Protein AF-A0A659UEZ6-F1 (afdb_monomer)

Foldseek 3Di:
DDDPDDDPDDDDDDDPPPVPPPPPDVLNVCVVCLVVDDPLLNLLNCLCNVDVPCVVVDDLCRSQVNSVHDSVSSD

Structure (mmCIF, N/CA/C/O backbone):
data_AF-A0A659UEZ6-F1
#
_entry.id   AF-A0A659UEZ6-F1
#
loop_
_atom_site.group_PDB
_atom_site.id
_atom_site.type_symbol
_atom_site.label_atom_id
_atom_site.label_alt_id
_atom_site.label_comp_id
_atom_site.label_asym_id
_atom_site.label_entity_id
_atom_site.label_seq_id
_atom_site.pdbx_PDB_ins_code
_atom_site.Cartn_x
_atom_site.Cartn_y
_atom_site.Cartn_z
_atom_site.occupancy
_atom_site.B_iso_or_equiv
_atom_site.auth_seq_id
_atom_site.auth_comp_id
_atom_site.auth_asym_id
_atom_site.auth_atom_id
_atom_site.pdbx_PDB_model_num
ATOM 1 N N . MET A 1 1 ? 53.907 -11.060 -52.772 1.00 43.44 1 MET A N 1
ATOM 2 C CA . MET A 1 1 ? 53.352 -10.616 -51.482 1.00 43.44 1 MET A CA 1
ATOM 3 C C . MET A 1 1 ? 51.838 -10.656 -51.609 1.00 43.44 1 MET A C 1
ATOM 5 O O . MET A 1 1 ? 51.288 -9.927 -52.419 1.00 43.44 1 MET A O 1
ATOM 9 N N . THR A 1 2 ? 51.242 -11.627 -50.920 1.00 46.75 2 THR A N 1
ATOM 10 C CA . THR A 1 2 ? 49.856 -11.752 -50.416 1.00 46.75 2 THR A CA 1
ATOM 11 C C . THR A 1 2 ? 49.332 -10.378 -49.944 1.00 46.75 2 THR A C 1
ATOM 13 O O . THR A 1 2 ? 50.142 -9.576 -49.499 1.00 46.75 2 THR A O 1
ATOM 16 N N . GLU A 1 3 ? 48.071 -9.960 -50.041 1.00 38.25 3 GLU A N 1
ATOM 17 C CA . GLU A 1 3 ? 46.788 -10.630 -49.831 1.00 38.25 3 GLU A CA 1
ATOM 18 C C . GLU A 1 3 ? 45.679 -9.727 -50.407 1.00 38.25 3 GLU A C 1
ATOM 20 O O . GLU A 1 3 ? 45.756 -8.502 -50.294 1.00 38.25 3 GLU A O 1
ATOM 25 N N . ALA A 1 4 ? 44.640 -10.316 -50.997 1.00 52.56 4 ALA A N 1
ATOM 26 C CA . ALA A 1 4 ? 43.368 -9.636 -51.195 1.00 52.56 4 ALA A CA 1
ATOM 27 C C . ALA A 1 4 ? 42.642 -9.608 -49.843 1.00 52.56 4 ALA A C 1
ATOM 29 O O . ALA A 1 4 ? 42.149 -10.640 -49.396 1.00 52.56 4 ALA A O 1
ATOM 30 N N . ALA A 1 5 ? 42.597 -8.451 -49.183 1.00 47.34 5 ALA A N 1
ATOM 31 C CA . ALA A 1 5 ? 41.793 -8.274 -47.981 1.00 47.34 5 ALA A CA 1
ATOM 32 C C . ALA A 1 5 ? 40.395 -7.785 -48.372 1.00 47.34 5 ALA A C 1
ATOM 34 O O . ALA A 1 5 ? 40.208 -6.681 -48.886 1.00 47.34 5 ALA A O 1
ATOM 35 N N . SER A 1 6 ? 39.445 -8.685 -48.149 1.00 44.38 6 SER A N 1
ATOM 36 C CA . SER A 1 6 ? 38.004 -8.561 -48.287 1.00 44.38 6 SER A CA 1
ATOM 37 C C . SER A 1 6 ? 37.433 -7.213 -47.857 1.00 44.38 6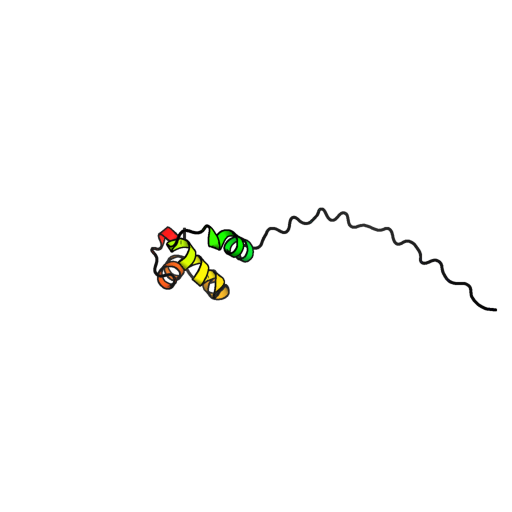 SER A C 1
ATOM 39 O O . SER A 1 6 ? 37.665 -6.728 -46.753 1.00 44.38 6 SER A O 1
ATOM 41 N N . HIS A 1 7 ? 36.571 -6.685 -48.718 1.00 51.75 7 HIS A N 1
ATOM 42 C CA . HIS A 1 7 ? 35.513 -5.760 -48.341 1.00 51.75 7 HIS A CA 1
ATOM 43 C C . HIS A 1 7 ? 34.501 -6.529 -47.472 1.00 51.75 7 HIS A C 1
ATOM 45 O O . HIS A 1 7 ? 33.949 -7.519 -47.963 1.00 51.75 7 HIS A O 1
ATOM 51 N N . PRO A 1 8 ? 34.221 -6.143 -46.217 1.00 49.50 8 PRO A N 1
ATOM 52 C CA . PRO A 1 8 ? 33.014 -6.616 -45.570 1.00 49.50 8 PRO A CA 1
ATOM 53 C C . PRO A 1 8 ? 31.824 -5.881 -46.192 1.00 49.50 8 PRO A C 1
ATOM 55 O O . PRO A 1 8 ? 31.685 -4.662 -46.111 1.00 49.50 8 PRO A O 1
ATOM 58 N N . ILE A 1 9 ? 31.031 -6.687 -46.885 1.00 54.22 9 ILE A N 1
ATOM 59 C CA . ILE A 1 9 ? 29.668 -6.447 -47.338 1.00 54.22 9 ILE A CA 1
ATOM 60 C C . ILE A 1 9 ? 28.829 -5.676 -46.312 1.00 54.22 9 ILE A C 1
ATOM 62 O O . ILE A 1 9 ? 28.839 -5.957 -45.116 1.00 54.22 9 ILE A O 1
ATOM 66 N N . VAL A 1 10 ? 28.088 -4.708 -46.837 1.00 55.47 10 VAL A N 1
ATOM 67 C CA . VAL A 1 10 ? 26.937 -4.091 -46.189 1.00 55.47 10 VAL A CA 1
ATOM 68 C C . VAL A 1 10 ? 25.883 -5.160 -45.901 1.00 55.47 10 VAL A C 1
ATOM 70 O O . VAL A 1 10 ? 25.523 -5.919 -46.796 1.00 55.47 10 VAL A O 1
ATOM 73 N N . ASP A 1 11 ? 25.382 -5.187 -44.670 1.00 49.69 11 ASP A N 1
ATOM 74 C CA . ASP A 1 11 ? 24.084 -5.776 -44.347 1.00 49.69 11 ASP A CA 1
ATOM 75 C C . ASP A 1 11 ? 23.214 -4.627 -43.823 1.00 49.69 11 ASP A C 1
ATOM 77 O O . ASP A 1 11 ? 23.210 -4.273 -42.643 1.00 49.69 11 ASP A O 1
ATOM 81 N N . GLU A 1 12 ? 22.596 -3.929 -44.773 1.00 62.47 12 GLU A N 1
ATOM 82 C CA . GLU A 1 12 ? 21.426 -3.094 -44.532 1.00 62.47 12 GLU A CA 1
ATOM 83 C C . GLU A 1 12 ? 20.213 -4.021 -44.573 1.00 62.47 12 GLU A C 1
ATOM 85 O O . GLU A 1 12 ? 19.751 -4.289 -45.672 1.00 62.47 12 GLU A O 1
ATOM 90 N N . GLU A 1 13 ? 19.690 -4.475 -43.427 1.00 48.25 13 GLU A N 1
ATOM 91 C CA . GLU A 1 13 ? 18.268 -4.831 -43.276 1.00 48.25 13 GLU A CA 1
ATOM 92 C C . GLU A 1 13 ? 17.781 -4.648 -41.822 1.00 48.25 13 GLU A C 1
ATOM 94 O O . GLU A 1 13 ? 18.004 -5.463 -40.932 1.00 48.25 13 GLU A O 1
ATOM 99 N N . GLY A 1 14 ? 17.049 -3.549 -41.608 1.00 48.31 14 GLY A N 1
ATOM 100 C CA . GLY A 1 14 ? 15.767 -3.568 -40.900 1.00 48.31 14 GLY A CA 1
ATOM 101 C C . GLY A 1 14 ? 15.750 -3.792 -39.386 1.00 48.31 14 GLY A C 1
ATOM 102 O O . GLY A 1 14 ? 15.500 -4.894 -38.915 1.00 48.31 14 GLY A O 1
ATOM 103 N N . ALA A 1 15 ? 15.752 -2.699 -38.620 1.00 48.12 15 ALA A N 1
ATOM 104 C CA . ALA A 1 15 ? 14.904 -2.617 -37.430 1.00 48.12 15 ALA A CA 1
ATOM 105 C C . ALA A 1 15 ? 14.599 -1.156 -37.093 1.00 48.12 15 ALA A C 1
ATOM 107 O O . ALA A 1 15 ? 15.260 -0.528 -36.267 1.00 48.12 15 ALA A O 1
ATOM 108 N N . GLY A 1 16 ? 13.542 -0.626 -37.711 1.00 47.72 16 GLY A N 1
ATOM 109 C CA . GLY A 1 16 ? 12.774 0.479 -37.149 1.00 47.72 16 GLY A CA 1
ATOM 110 C C . GLY A 1 16 ? 12.121 0.044 -35.838 1.00 47.72 16 GLY A C 1
ATOM 111 O O . GLY A 1 16 ? 10.914 -0.159 -35.773 1.00 47.72 16 GLY A O 1
ATOM 112 N N . GLY A 1 17 ? 12.921 -0.140 -34.793 1.00 48.28 17 GLY A N 1
ATOM 113 C CA . GLY A 1 17 ? 12.411 -0.168 -33.440 1.00 48.28 17 GLY A CA 1
ATOM 114 C C . GLY A 1 17 ? 12.120 1.270 -33.060 1.00 48.28 17 GLY A C 1
ATOM 115 O O . GLY A 1 17 ? 13.035 1.984 -32.652 1.00 48.28 17 GLY A O 1
ATOM 116 N N . GLU A 1 18 ? 10.861 1.704 -33.171 1.00 59.62 18 GLU A N 1
ATOM 117 C CA . GLU A 1 18 ? 10.348 2.734 -32.261 1.00 59.62 18 GLU A CA 1
ATOM 118 C C . GLU A 1 18 ? 10.976 2.454 -30.891 1.00 59.62 18 GLU A C 1
ATOM 120 O O . GLU A 1 18 ? 10.955 1.282 -30.492 1.00 59.62 18 GLU A O 1
ATOM 125 N N . PRO A 1 19 ? 11.603 3.435 -30.205 1.00 59.41 19 PRO A N 1
ATOM 126 C CA . PRO A 1 19 ? 12.154 3.184 -28.886 1.00 59.41 19 PRO A CA 1
ATOM 127 C C . PRO A 1 19 ? 10.998 2.608 -28.097 1.00 59.41 19 PRO A C 1
ATOM 129 O O . PRO A 1 19 ? 10.031 3.326 -27.839 1.00 59.41 19 PRO A O 1
ATOM 132 N N . VAL A 1 20 ? 11.048 1.293 -27.841 1.00 63.16 20 VAL A N 1
ATOM 133 C CA . VAL A 1 20 ? 9.992 0.587 -27.134 1.00 63.16 20 VAL A CA 1
ATOM 134 C C . VAL A 1 20 ? 9.881 1.405 -25.876 1.00 63.16 20 VAL A C 1
ATOM 136 O O . VAL A 1 20 ? 10.849 1.447 -25.112 1.00 63.16 20 VAL A O 1
ATOM 139 N N . ARG A 1 21 ? 8.797 2.180 -25.734 1.00 63.25 21 ARG A N 1
ATOM 140 C CA . ARG A 1 21 ? 8.565 2.954 -24.524 1.00 63.25 21 ARG A CA 1
ATOM 141 C C . ARG A 1 21 ? 8.513 1.872 -23.473 1.00 63.25 21 ARG A C 1
ATOM 143 O O . ARG A 1 21 ? 7.515 1.160 -23.399 1.00 63.25 21 ARG 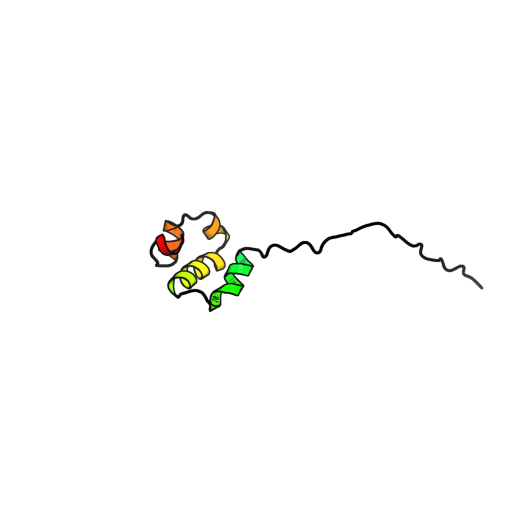A O 1
ATOM 150 N N . ARG A 1 22 ? 9.638 1.639 -22.789 1.00 66.38 22 ARG A N 1
ATOM 151 C CA . ARG A 1 22 ? 9.735 0.630 -21.750 1.00 66.38 22 ARG A CA 1
ATOM 152 C C . ARG A 1 22 ? 8.723 1.114 -20.749 1.00 66.38 22 ARG A C 1
ATOM 154 O O . ARG A 1 22 ? 8.954 2.136 -20.110 1.00 66.38 22 ARG A O 1
ATOM 161 N N . ILE A 1 23 ? 7.569 0.459 -20.730 1.00 73.75 23 ILE A N 1
ATOM 162 C CA . ILE A 1 23 ? 6.567 0.718 -19.719 1.00 73.75 23 ILE A CA 1
ATOM 163 C C . ILE A 1 23 ? 7.321 0.440 -18.421 1.00 73.75 23 ILE A C 1
ATOM 165 O O . ILE A 1 23 ? 7.811 -0.684 -18.262 1.00 73.75 23 ILE A O 1
ATOM 169 N N . PRO A 1 24 ? 7.551 1.463 -17.583 1.00 74.44 24 PRO A N 1
ATOM 170 C CA . PRO A 1 24 ? 8.309 1.266 -16.366 1.00 74.44 24 PRO A CA 1
ATOM 171 C C . PRO A 1 24 ? 7.580 0.209 -15.546 1.00 74.44 24 PRO A C 1
ATOM 173 O O . PRO A 1 24 ? 6.355 0.255 -15.400 1.00 74.44 24 PRO A O 1
ATOM 176 N N . ASP A 1 25 ? 8.323 -0.800 -15.097 1.00 88.12 25 ASP A N 1
ATOM 177 C CA . ASP A 1 25 ? 7.732 -1.862 -14.304 1.00 88.12 25 ASP A CA 1
ATOM 178 C C . ASP A 1 25 ? 7.205 -1.279 -12.988 1.00 88.12 25 ASP A C 1
ATOM 180 O O . ASP A 1 25 ? 7.738 -0.303 -12.452 1.00 88.12 25 ASP A O 1
ATOM 184 N N . ILE A 1 26 ? 6.131 -1.871 -12.471 1.00 90.25 26 ILE A N 1
ATOM 185 C CA . ILE A 1 26 ? 5.436 -1.340 -11.296 1.00 90.25 26 ILE A CA 1
ATOM 186 C C . ILE A 1 26 ? 6.352 -1.244 -10.069 1.00 90.25 26 ILE A C 1
ATOM 188 O O . ILE A 1 26 ? 6.190 -0.347 -9.250 1.00 90.25 26 ILE A O 1
ATOM 192 N N . ILE A 1 27 ? 7.352 -2.122 -9.957 1.00 94.19 27 ILE A N 1
ATOM 193 C CA . ILE A 1 27 ? 8.293 -2.106 -8.837 1.00 94.19 27 ILE A CA 1
ATOM 194 C C . ILE A 1 27 ? 9.228 -0.901 -8.947 1.00 94.19 27 ILE A C 1
ATOM 196 O O . ILE A 1 27 ? 9.460 -0.225 -7.945 1.00 94.19 27 ILE A O 1
ATOM 200 N N . SER A 1 28 ? 9.724 -0.595 -10.146 1.00 92.88 28 SER A N 1
ATOM 201 C CA . SER A 1 28 ? 10.491 0.624 -10.409 1.00 92.88 28 SER A CA 1
ATOM 202 C C . SER A 1 28 ? 9.662 1.877 -10.124 1.00 92.88 28 SER A C 1
ATOM 204 O O . SER A 1 28 ? 10.128 2.750 -9.401 1.00 92.88 28 SER A O 1
ATOM 206 N N . LEU A 1 29 ? 8.395 1.925 -10.555 1.00 93.75 29 LEU A N 1
ATOM 207 C CA . LEU A 1 29 ? 7.501 3.056 -10.260 1.00 93.75 29 LEU A CA 1
ATOM 208 C C . LEU A 1 29 ? 7.277 3.274 -8.757 1.00 93.75 29 LEU A C 1
ATOM 210 O O . LEU A 1 29 ? 7.281 4.414 -8.286 1.00 93.75 29 LEU A O 1
ATOM 214 N N . VAL A 1 30 ? 7.092 2.192 -7.995 1.00 94.69 30 VAL A N 1
ATOM 215 C CA . VAL A 1 30 ? 6.934 2.266 -6.535 1.00 94.69 30 VAL A CA 1
ATOM 216 C C . VAL A 1 30 ? 8.224 2.753 -5.872 1.00 94.69 30 VAL A C 1
ATOM 218 O O . VAL A 1 30 ? 8.153 3.577 -4.964 1.00 94.69 30 VAL A O 1
ATOM 221 N N . LYS A 1 31 ? 9.398 2.301 -6.335 1.00 95.12 31 LYS A N 1
ATOM 222 C CA . LYS A 1 31 ? 10.700 2.762 -5.821 1.00 95.12 31 LYS A CA 1
ATOM 223 C C . LYS A 1 31 ? 10.943 4.241 -6.109 1.00 95.12 31 LYS A C 1
ATOM 225 O O . LYS A 1 31 ? 11.337 4.964 -5.200 1.00 95.12 31 LYS A O 1
ATOM 230 N N . ASP A 1 32 ? 10.664 4.685 -7.331 1.00 95.31 32 ASP A N 1
ATOM 231 C CA . ASP A 1 32 ? 10.855 6.077 -7.748 1.00 95.31 32 ASP A CA 1
ATOM 232 C C . ASP A 1 32 ? 9.927 7.027 -6.978 1.00 95.31 32 ASP A C 1
ATOM 234 O O . ASP A 1 32 ? 10.325 8.126 -6.597 1.00 95.31 32 ASP A O 1
ATOM 238 N N . SER A 1 33 ? 8.702 6.580 -6.685 1.00 94.62 33 SER A N 1
ATOM 239 C CA . SER A 1 33 ? 7.707 7.373 -5.953 1.00 94.62 33 SER A CA 1
ATOM 240 C C . SER A 1 33 ? 7.857 7.292 -4.430 1.00 94.62 33 SER A C 1
ATOM 242 O O . SER A 1 33 ? 7.196 8.040 -3.714 1.00 94.62 33 SER A O 1
ATOM 244 N N . TYR A 1 34 ? 8.700 6.393 -3.908 1.00 96.44 34 TYR A N 1
ATOM 245 C CA . TYR A 1 34 ? 8.717 6.015 -2.490 1.00 96.44 34 TYR A CA 1
ATOM 246 C C . TYR A 1 34 ? 8.928 7.204 -1.538 1.00 96.44 34 TYR A C 1
ATOM 248 O O . TYR A 1 34 ? 8.306 7.276 -0.475 1.00 96.44 34 TYR A O 1
ATOM 256 N N . ALA A 1 35 ? 9.780 8.159 -1.921 1.00 96.19 35 ALA A N 1
ATOM 257 C CA . ALA A 1 35 ? 10.058 9.352 -1.121 1.00 96.19 35 ALA A CA 1
ATOM 258 C C . ALA A 1 35 ? 8.821 10.256 -0.951 1.00 96.19 35 ALA A C 1
ATOM 260 O O . ALA A 1 35 ? 8.636 10.850 0.114 1.00 96.19 35 ALA A O 1
ATOM 261 N N . GLU A 1 36 ? 7.951 10.284 -1.960 1.00 96.88 36 GLU A N 1
ATOM 262 C CA . GLU A 1 36 ? 6.754 11.129 -2.031 1.00 96.88 36 GLU A CA 1
ATOM 263 C C . GLU A 1 36 ? 5.520 10.473 -1.387 1.00 96.88 36 GLU A C 1
ATOM 265 O O . GLU A 1 36 ? 4.509 11.134 -1.146 1.00 96.88 36 GLU A O 1
ATOM 270 N N . LEU A 1 37 ? 5.591 9.175 -1.074 1.00 96.00 37 LEU A N 1
ATOM 271 C CA . LEU A 1 37 ? 4.497 8.442 -0.439 1.00 96.00 37 LEU A CA 1
ATOM 272 C C . LEU A 1 37 ? 4.236 8.939 0.990 1.00 96.00 37 LEU A C 1
ATOM 274 O O . LEU A 1 37 ? 5.153 9.192 1.785 1.00 96.00 37 LEU A O 1
ATOM 278 N N . ARG A 1 38 ? 2.956 8.990 1.370 1.00 96.44 38 ARG A N 1
ATOM 279 C CA . ARG A 1 38 ? 2.537 9.271 2.748 1.00 96.44 38 ARG A CA 1
ATOM 280 C C . ARG A 1 38 ? 3.043 8.166 3.682 1.00 96.44 38 ARG A C 1
ATOM 282 O O . ARG A 1 38 ? 3.231 7.028 3.254 1.00 96.44 38 ARG 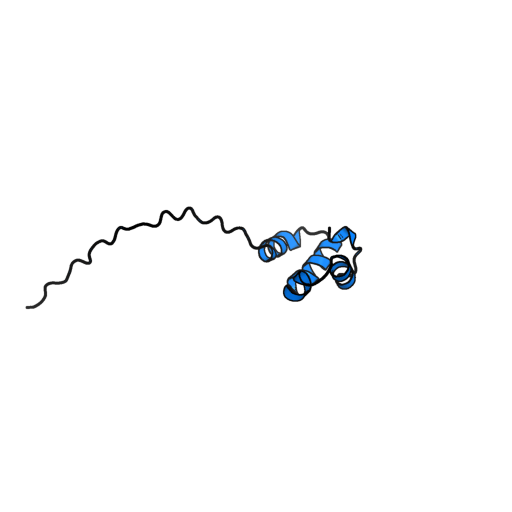A O 1
ATOM 289 N N . PRO A 1 39 ? 3.191 8.428 4.994 1.00 96.75 39 PRO A N 1
ATOM 290 C CA . PRO A 1 39 ? 3.716 7.432 5.929 1.00 96.75 39 PRO A CA 1
ATOM 291 C C . PRO A 1 39 ? 2.980 6.085 5.912 1.00 96.75 39 PRO A C 1
ATOM 293 O O . PRO A 1 39 ? 3.615 5.048 6.068 1.00 96.75 39 PRO A O 1
ATOM 296 N N . ALA A 1 40 ? 1.658 6.089 5.719 1.00 96.56 40 ALA A N 1
ATOM 297 C CA . ALA A 1 40 ? 0.867 4.863 5.644 1.00 96.56 40 ALA A CA 1
ATOM 298 C C . ALA A 1 40 ? 1.080 4.105 4.320 1.00 96.56 40 ALA A C 1
ATOM 300 O O . ALA A 1 40 ? 1.179 2.884 4.328 1.00 96.56 40 ALA A O 1
ATOM 301 N N . GLU A 1 41 ? 1.219 4.822 3.204 1.00 96.56 41 GLU A N 1
ATOM 302 C CA . GLU A 1 41 ? 1.503 4.239 1.886 1.00 96.56 41 GLU A CA 1
ATOM 303 C C . GLU A 1 41 ? 2.916 3.658 1.832 1.00 96.56 41 GLU A C 1
ATOM 305 O O . GLU A 1 41 ? 3.103 2.567 1.304 1.00 96.56 41 GLU A O 1
ATOM 310 N N . ARG A 1 42 ? 3.899 4.324 2.457 1.00 97.62 42 ARG A N 1
ATOM 311 C CA . ARG A 1 42 ? 5.269 3.797 2.568 1.00 97.62 42 ARG A CA 1
ATOM 312 C C . ARG A 1 42 ? 5.316 2.442 3.255 1.00 97.62 42 ARG A C 1
ATOM 314 O O . ARG A 1 42 ? 6.003 1.561 2.765 1.00 97.62 42 ARG A O 1
ATOM 321 N N . ARG A 1 43 ? 4.531 2.236 4.318 1.00 97.81 43 ARG A N 1
ATOM 322 C CA . ARG A 1 43 ? 4.460 0.927 4.991 1.00 97.81 43 ARG A CA 1
ATOM 323 C C . ARG A 1 43 ? 3.924 -0.171 4.077 1.00 97.81 43 ARG A C 1
ATOM 325 O O . ARG A 1 43 ? 4.379 -1.306 4.158 1.00 97.81 43 ARG A O 1
ATOM 332 N N . VAL A 1 44 ? 2.961 0.150 3.214 1.00 97.38 44 VAL A N 1
ATOM 333 C CA . VAL A 1 44 ? 2.465 -0.800 2.207 1.00 97.38 44 VAL A CA 1
ATOM 334 C C . VAL A 1 44 ? 3.547 -1.056 1.157 1.00 97.38 44 VAL A C 1
ATOM 336 O O . VAL A 1 44 ? 3.821 -2.210 0.836 1.00 97.38 44 VAL A O 1
ATOM 339 N N . ALA A 1 45 ? 4.213 -0.001 0.678 1.00 97.19 45 ALA A N 1
ATOM 340 C CA . ALA A 1 45 ? 5.316 -0.115 -0.269 1.00 97.19 45 ALA A CA 1
ATOM 341 C C . ALA A 1 45 ? 6.477 -0.955 0.287 1.00 97.19 45 ALA A C 1
ATOM 343 O O . ALA A 1 45 ? 6.996 -1.794 -0.438 1.00 97.19 45 ALA A O 1
ATOM 344 N N . ASP A 1 46 ? 6.831 -0.814 1.5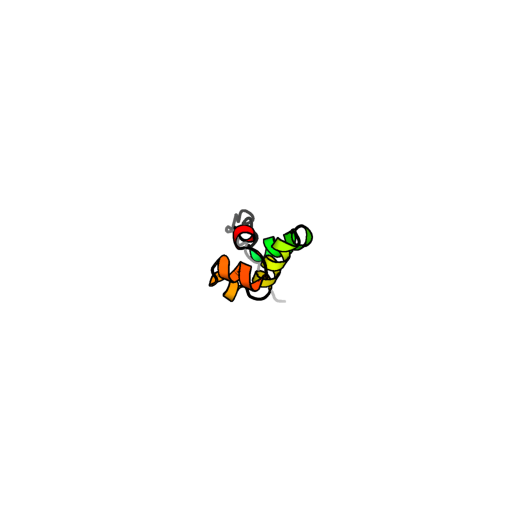66 1.00 97.94 46 ASP A N 1
ATOM 345 C CA . ASP A 1 46 ? 7.855 -1.631 2.229 1.00 97.94 46 ASP A CA 1
ATOM 346 C C . ASP A 1 46 ? 7.526 -3.121 2.132 1.00 97.94 46 ASP A C 1
ATOM 348 O O . ASP A 1 46 ? 8.354 -3.908 1.682 1.00 97.94 46 ASP A O 1
ATOM 352 N N . VAL A 1 47 ? 6.288 -3.505 2.462 1.00 97.56 47 VAL A N 1
ATOM 353 C CA . VAL A 1 47 ? 5.832 -4.902 2.378 1.00 97.56 47 VAL A CA 1
ATOM 354 C C . VAL A 1 47 ? 5.913 -5.437 0.947 1.00 97.56 47 VAL A C 1
ATOM 356 O O . VAL A 1 47 ? 6.329 -6.579 0.737 1.00 97.56 47 VAL A O 1
ATOM 359 N N . VAL A 1 48 ? 5.527 -4.624 -0.041 1.00 96.69 48 VAL A N 1
ATOM 360 C CA . VAL A 1 48 ? 5.575 -5.001 -1.461 1.00 96.69 48 VAL A CA 1
ATOM 361 C C . VAL A 1 48 ? 7.019 -5.159 -1.940 1.00 96.69 48 VAL A C 1
ATOM 363 O O . VAL A 1 48 ? 7.342 -6.143 -2.606 1.00 96.69 48 VAL A O 1
ATOM 366 N N . LEU A 1 49 ? 7.893 -4.211 -1.599 1.00 96.44 49 LEU A N 1
ATOM 367 C CA . LEU A 1 49 ? 9.288 -4.188 -2.036 1.00 96.44 49 LEU A CA 1
ATOM 368 C C . LEU A 1 49 ? 10.146 -5.246 -1.327 1.00 96.44 49 LEU A C 1
ATOM 370 O O . LEU A 1 49 ? 11.077 -5.770 -1.938 1.00 96.44 49 LEU A O 1
ATOM 374 N N . GLU A 1 50 ? 9.828 -5.588 -0.077 1.00 97.56 50 GLU A N 1
ATOM 375 C CA . GLU A 1 50 ? 10.504 -6.641 0.687 1.00 97.56 50 GLU A CA 1
ATOM 376 C C . GLU A 1 50 ? 10.184 -8.037 0.133 1.00 97.56 50 GLU A C 1
ATOM 378 O O . GLU A 1 50 ? 11.065 -8.895 0.053 1.00 97.56 50 GLU A O 1
ATOM 383 N N . ASN A 1 51 ? 8.931 -8.286 -0.272 1.00 96.88 51 ASN A N 1
ATOM 384 C CA . ASN A 1 51 ? 8.522 -9.581 -0.812 1.00 96.88 51 ASN A CA 1
ATOM 385 C C . ASN A 1 51 ? 7.437 -9.457 -1.889 1.00 96.88 51 ASN A C 1
ATOM 387 O O . ASN A 1 51 ? 6.244 -9.653 -1.642 1.00 96.88 51 ASN A O 1
ATOM 391 N N . VAL A 1 52 ? 7.888 -9.234 -3.124 1.00 95.69 52 VAL A N 1
ATOM 392 C CA . VAL A 1 52 ? 7.013 -9.096 -4.297 1.00 95.69 52 VAL A CA 1
ATOM 393 C C . VAL A 1 52 ? 6.161 -10.347 -4.528 1.00 95.69 52 VAL A C 1
ATOM 395 O O . VAL A 1 52 ? 4.983 -10.230 -4.850 1.00 95.69 52 VAL A O 1
ATOM 398 N N . LYS A 1 53 ? 6.719 -11.552 -4.333 1.00 95.88 53 LYS A N 1
ATOM 399 C CA . LYS A 1 53 ? 5.970 -12.802 -4.540 1.00 95.88 53 LYS A CA 1
ATOM 400 C C . LYS A 1 53 ? 4.776 -12.893 -3.591 1.00 95.88 53 LYS A C 1
ATOM 402 O O . LYS A 1 53 ? 3.672 -13.180 -4.032 1.00 95.88 53 LYS A O 1
ATOM 407 N N . TYR A 1 54 ? 4.994 -12.609 -2.308 1.00 96.19 54 TYR A N 1
ATOM 408 C CA . TYR A 1 54 ? 3.911 -12.533 -1.333 1.00 96.19 54 TYR A CA 1
ATOM 409 C C . TYR A 1 54 ? 2.884 -11.470 -1.726 1.00 96.19 54 TYR A C 1
ATOM 411 O O . TYR A 1 54 ? 1.693 -11.746 -1.684 1.00 96.19 54 TYR A O 1
ATOM 419 N N . ALA A 1 55 ? 3.333 -10.277 -2.119 1.00 95.81 55 ALA A N 1
ATOM 420 C CA . ALA A 1 55 ? 2.435 -9.174 -2.433 1.00 95.81 55 ALA A CA 1
ATOM 421 C C . ALA A 1 55 ? 1.500 -9.459 -3.617 1.00 95.81 55 ALA A C 1
ATOM 423 O O . 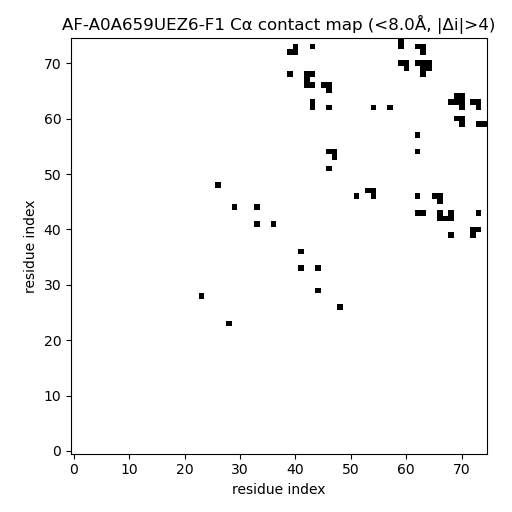ALA A 1 55 ? 0.369 -8.987 -3.614 1.00 95.81 55 ALA A O 1
ATOM 424 N N . VAL A 1 56 ? 1.953 -10.252 -4.593 1.00 95.69 56 VAL A N 1
ATOM 425 C CA . VAL A 1 56 ? 1.138 -10.692 -5.738 1.00 95.69 56 VAL A CA 1
ATOM 426 C C . VAL A 1 56 ? 0.081 -11.723 -5.331 1.00 95.69 56 VAL A C 1
ATOM 428 O O . VAL A 1 56 ? -1.021 -11.708 -5.871 1.00 95.69 56 VAL A O 1
ATOM 431 N N . ASP A 1 57 ? 0.407 -12.609 -4.389 1.00 97.25 57 ASP A N 1
ATOM 432 C CA . ASP A 1 57 ? -0.490 -13.680 -3.938 1.00 97.25 57 ASP A CA 1
ATOM 433 C C . ASP A 1 57 ? -1.428 -13.227 -2.786 1.00 97.25 57 ASP A C 1
ATOM 435 O O . ASP A 1 57 ? -2.397 -13.914 -2.454 1.00 97.25 57 ASP A O 1
ATOM 439 N N . ALA A 1 58 ? -1.147 -12.084 -2.148 1.00 96.94 58 ALA A N 1
ATOM 440 C CA . ALA A 1 58 ? -1.870 -11.571 -0.985 1.00 96.94 58 ALA A CA 1
ATOM 441 C C . ALA A 1 58 ? -3.112 -10.742 -1.356 1.00 96.94 58 ALA A C 1
ATOM 443 O O . ALA A 1 58 ? -3.141 -10.021 -2.349 1.00 96.94 58 ALA A O 1
ATOM 444 N N . SER A 1 59 ? -4.135 -10.778 -0.498 1.00 97.12 59 SER A N 1
ATOM 445 C CA . SER A 1 59 ? -5.272 -9.854 -0.585 1.00 97.12 59 SER A CA 1
ATOM 446 C C . SER A 1 59 ? -4.924 -8.464 -0.034 1.00 97.12 59 SER A C 1
ATOM 448 O O . SER A 1 59 ? -4.005 -8.322 0.778 1.00 97.12 59 SER A O 1
ATOM 450 N N . ASN A 1 60 ? -5.713 -7.443 -0.388 1.00 95.75 60 ASN A N 1
ATOM 451 C CA . ASN A 1 60 ? -5.547 -6.084 0.149 1.00 95.75 60 ASN A CA 1
ATOM 452 C C . ASN A 1 60 ? -5.616 -6.057 1.685 1.00 95.75 60 ASN A C 1
ATOM 454 O O . ASN A 1 60 ? -4.771 -5.431 2.324 1.00 95.75 60 ASN A O 1
ATOM 458 N N . ALA A 1 61 ? -6.548 -6.803 2.288 1.00 96.94 61 ALA A N 1
ATOM 459 C CA . ALA A 1 61 ? -6.616 -6.986 3.737 1.00 96.94 61 ALA A CA 1
ATOM 460 C C . ALA A 1 61 ? -5.319 -7.571 4.329 1.00 96.94 61 ALA A C 1
ATOM 462 O O . ALA A 1 61 ? -4.840 -7.101 5.361 1.00 96.94 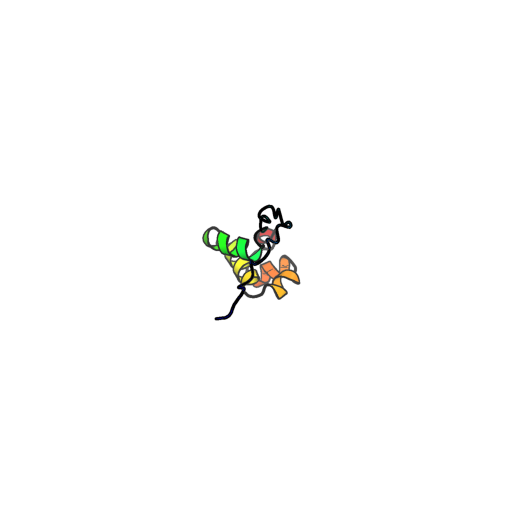61 ALA A O 1
ATOM 463 N N . ALA A 1 62 ? -4.725 -8.579 3.679 1.00 97.56 62 ALA A N 1
ATOM 464 C CA . ALA A 1 62 ? -3.493 -9.217 4.145 1.00 97.56 62 ALA A CA 1
ATOM 465 C C . ALA A 1 62 ? -2.264 -8.302 3.992 1.00 97.56 62 ALA A C 1
ATOM 467 O O . ALA A 1 62 ? -1.393 -8.278 4.866 1.00 97.56 62 ALA A O 1
ATOM 468 N N . LEU A 1 63 ? -2.198 -7.514 2.915 1.00 97.19 63 LEU A N 1
ATOM 469 C CA . LEU A 1 63 ? -1.188 -6.467 2.737 1.00 97.19 63 LEU A CA 1
ATOM 470 C C . LEU A 1 63 ? -1.3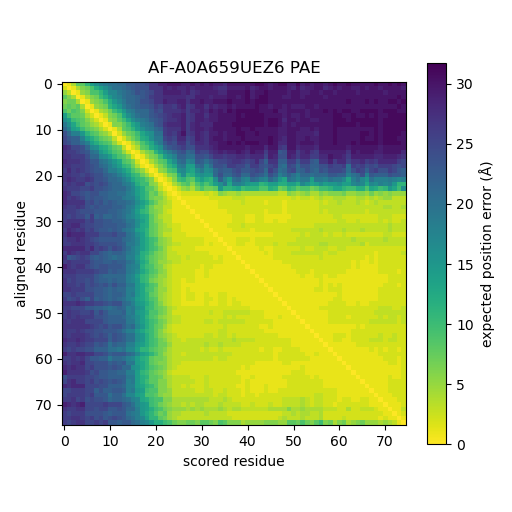13 -5.391 3.819 1.00 97.19 63 LEU A C 1
ATOM 472 O O . LEU A 1 63 ? -0.324 -5.061 4.472 1.00 97.19 63 LEU A O 1
ATOM 476 N N . ALA A 1 64 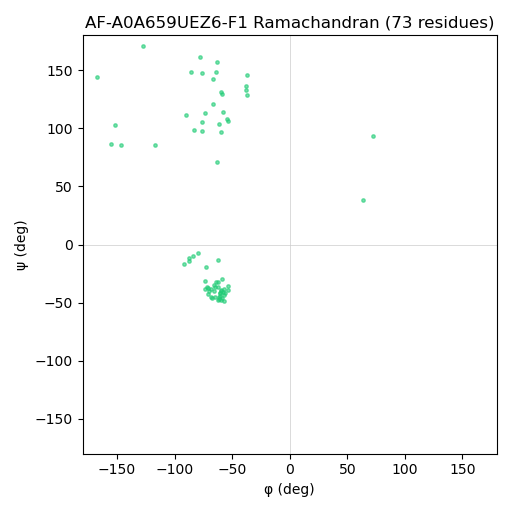? -2.530 -4.903 4.059 1.00 97.62 64 ALA A N 1
ATOM 477 C CA . ALA A 1 64 ? -2.809 -3.884 5.063 1.00 97.62 64 ALA A CA 1
ATOM 478 C C . ALA A 1 64 ? -2.458 -4.358 6.479 1.00 97.62 64 ALA A C 1
ATOM 480 O O . ALA A 1 64 ? -1.785 -3.642 7.222 1.00 97.62 64 ALA A O 1
ATOM 481 N N . GLN A 1 65 ? -2.839 -5.591 6.828 1.00 97.62 65 GLN A N 1
ATOM 482 C CA . GLN A 1 65 ? -2.500 -6.196 8.115 1.00 97.62 65 GLN A CA 1
ATOM 483 C C . GLN A 1 65 ? -0.984 -6.283 8.306 1.00 97.62 65 GLN A C 1
ATOM 485 O O . GLN A 1 65 ? -0.477 -5.877 9.351 1.00 97.62 65 GLN A O 1
ATOM 490 N N . ARG A 1 66 ? -0.251 -6.768 7.297 1.00 97.19 66 ARG A N 1
ATOM 491 C CA . ARG A 1 66 ? 1.211 -6.888 7.366 1.00 97.19 66 ARG A CA 1
ATOM 492 C C . ARG A 1 66 ? 1.908 -5.527 7.439 1.00 97.19 66 ARG A C 1
ATOM 494 O O . ARG A 1 66 ? 2.903 -5.399 8.141 1.00 97.19 66 ARG A O 1
ATOM 501 N N . ALA A 1 67 ? 1.364 -4.518 6.765 1.00 97.31 67 ALA A N 1
ATOM 502 C CA . ALA A 1 67 ? 1.853 -3.141 6.803 1.00 97.31 67 ALA A CA 1
ATOM 503 C C . ALA A 1 67 ? 1.409 -2.362 8.061 1.00 97.31 67 ALA A C 1
ATOM 505 O O . ALA A 1 67 ? 1.852 -1.232 8.279 1.00 97.31 67 ALA A O 1
ATOM 506 N N . GLY A 1 68 ? 0.527 -2.926 8.896 1.00 97.44 68 GLY A N 1
ATOM 507 C CA . GLY A 1 68 ? -0.017 -2.247 10.074 1.00 97.44 68 GLY A CA 1
ATOM 508 C C . GLY A 1 68 ? -0.852 -1.009 9.726 1.00 97.44 68 GLY A C 1
ATOM 509 O O . GLY A 1 68 ? -0.756 0.016 10.408 1.00 97.44 68 GLY A O 1
ATOM 510 N N . VAL A 1 69 ? -1.630 -1.078 8.642 1.00 97.56 69 VAL A N 1
ATOM 511 C CA . VAL A 1 69 ? -2.531 -0.013 8.172 1.00 97.56 69 VAL A CA 1
ATOM 512 C C . VAL A 1 69 ? -3.949 -0.545 7.964 1.00 97.56 69 VAL A C 1
ATOM 514 O O . VAL A 1 69 ? -4.200 -1.747 8.025 1.00 97.56 69 VAL A O 1
ATOM 517 N N . SER A 1 70 ? -4.899 0.358 7.726 1.00 95.75 70 SER A N 1
ATOM 518 C CA . SER A 1 70 ? -6.263 -0.006 7.345 1.00 95.75 70 SER A CA 1
ATOM 519 C C . SER A 1 70 ? -6.340 -0.449 5.884 1.00 95.75 70 SER A C 1
ATOM 521 O O . SER A 1 70 ? -5.648 0.106 5.036 1.00 95.75 70 SER A O 1
ATOM 523 N N . GLU A 1 71 ? -7.239 -1.379 5.573 1.00 94.56 71 GLU A N 1
ATOM 524 C CA . GLU A 1 71 ? -7.446 -1.886 4.209 1.00 94.56 71 GLU A CA 1
ATOM 525 C C . GLU A 1 71 ? -7.715 -0.801 3.139 1.00 94.56 71 GLU A C 1
ATOM 527 O O . GLU A 1 71 ? -7.113 -0.897 2.070 1.00 94.56 71 GLU A O 1
ATOM 532 N N . PRO A 1 72 ? -8.481 0.283 3.404 1.00 94.00 72 PRO A N 1
ATOM 533 C CA . PRO A 1 72 ? -8.674 1.373 2.437 1.00 94.00 72 PRO A CA 1
ATOM 534 C C . PRO A 1 72 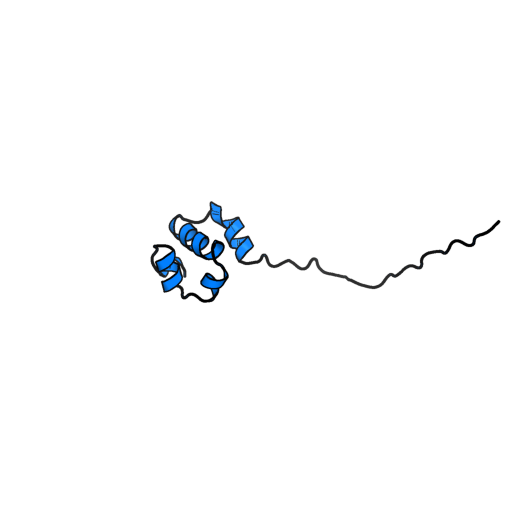? -7.397 2.126 2.042 1.00 94.00 72 PRO A C 1
ATOM 536 O O . PRO A 1 72 ? -7.407 2.894 1.091 1.00 94.00 72 PRO A O 1
ATOM 539 N N . THR A 1 73 ? -6.291 1.948 2.766 1.00 91.81 73 THR A N 1
ATOM 540 C CA . THR A 1 73 ? -5.000 2.549 2.400 1.00 91.81 73 THR A CA 1
ATOM 541 C C . THR A 1 73 ? -4.372 1.860 1.182 1.00 91.81 73 THR A C 1
ATOM 543 O O . THR A 1 73 ? -3.491 2.435 0.554 1.00 91.81 73 THR A O 1
ATOM 546 N N . VAL A 1 74 ? -4.793 0.631 0.862 1.00 92.44 74 VAL A N 1
ATOM 547 C CA . VAL A 1 74 ? -4.229 -0.187 -0.227 1.00 92.44 74 VAL A CA 1
ATOM 548 C C . VAL A 1 74 ? -4.983 0.010 -1.555 1.00 92.44 74 VAL A C 1
ATOM 550 O O . VAL A 1 74 ? -4.466 -0.382 -2.596 1.00 92.44 74 VAL A O 1
ATOM 553 N N . THR A 1 75 ? -6.198 0.577 -1.525 1.00 85.94 75 THR A N 1
ATOM 554 C CA . THR A 1 75 ? -7.138 0.640 -2.665 1.00 85.94 75 THR A CA 1
ATOM 555 C C . THR A 1 75 ? -6.879 1.785 -3.628 1.00 85.94 75 THR A C 1
ATOM 557 O O . THR A 1 75 ? -6.611 2.900 -3.127 1.00 85.94 75 THR A O 1
#

Solvent-accessible surface area (backbone atoms only — not comparable to full-atom values): 4900 Å² total; per-residue (Å²): 133,89,77,92,79,78,79,84,76,85,83,90,77,88,77,90,65,68,77,72,76,71,74,74,50,69,68,58,52,50,60,75,45,44,84,78,43,52,76,69,48,37,33,45,48,48,52,36,72,76,36,53,72,57,50,74,76,46,52,56,60,56,48,17,57,74,36,73,48,60,47,78,71,72,108

Secondary structure (DSSP, 8-state):
-------------------------HHHHHHHHGGGS-HHHHHHHHHHHH-HHHHHHS-HHHHHHHHTS-GGG--

Mean predicted aligned error: 12.23 Å

Nearest PDB structures (foldseek):
  8k3b-assembly1_A  TM=9.589E-01  e=1.951E-02  Pseudomonas aeruginosa
  2o3f-assembly2_B  TM=9.764E-01  e=1.391E-01  Bacillus subtilis
  3iwf-assembly2_A  TM=9.217E-01  e=1.313E-01  Staphylococcus epidermidis ATCC 12228
  3iwf-assembly3_B  TM=9.273E-01  e=3.309E-01  Staphylococcus epidermidis ATCC 12228
  4ivn-assembly1_A  TM=9.378E-01  e=5.897E-01  Vibrio vulnificus YJ016

pLDDT: mean 82.37, std 20.23, range [38.25, 97.94]

Radius of gyration: 24.75 Å; Cα contacts (8 Å, |Δi|>4): 42; chains: 1; bounding box: 62×25×62 Å

Sequence (75 aa):
MTEAASHPIVDEEGAGGEPVRRIPDIISLVKDSYAELRPAERRVADVVLENVKYAVDASNAALAQRAGVSEPTVT